Protein AF-A0A535IMR2-F1 (afdb_monomer)

Sequence (58 aa):
MSQQSPSLFALPGNNHSRKHILIMGAGMAGLSAAYELKLAGHHVTILPTHRRAHLHAA

Nearest PDB structures (foldseek):
  6veb-assembly1_B  TM=7.832E-01  e=5.992E-01  Salmonella enterica subsp. enterica
  6pr2-assembly1_A  TM=8.054E-01  e=1.351E+00  Salmonella enterica subsp. enterica serovar Typhimurium
  5tx7-assembly1_B  TM=8.192E-01  e=2.322E+00  Nitratidesulfovibrio vulgaris
  6pqz-assembly1_A  TM=8.196E-01  e=2.170E+00  Salmonella enterica subsp. enterica serovar Typhimurium
  2cuk-assembly1_A  TM=6.319E-01  e=5.235E+00  T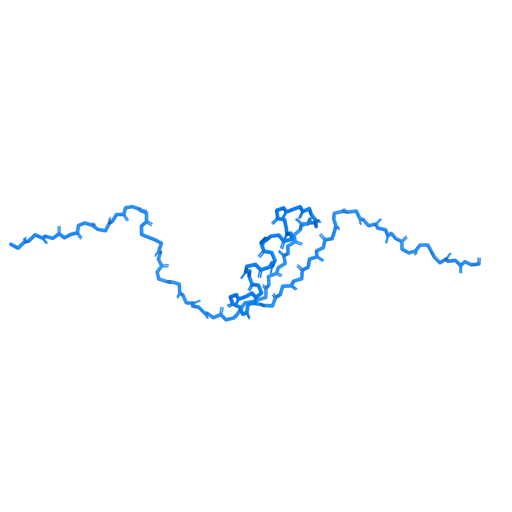hermus thermophilus HB8

Solvent-accessible surface area (backbone atoms only — not comparable to full-atom values): 3951 Å² total; per-residue (Å²): 136,83,82,79,74,81,57,94,80,65,73,74,83,76,79,87,65,75,47,82,45,81,39,83,31,73,48,74,68,40,50,51,52,46,50,55,42,44,74,74,58,30,49,74,46,77,43,60,80,68,82,79,70,81,70,79,87,124

Mean predicted aligned error: 12.21 Å

Foldseek 3Di:
DDDDDDPPPPDPDDPLDAEEEEFEADDPVSVVVVVVSVVSVHHYDYDHNDDPPPPPPD

Structure (mmCIF, N/CA/C/O backbone):
data_AF-A0A535IMR2-F1
#
_entry.id   AF-A0A535IMR2-F1
#
loop_
_atom_site.group_PDB
_atom_site.id
_atom_site.type_symbol
_atom_site.label_atom_id
_atom_site.label_alt_id
_atom_site.label_comp_id
_atom_site.label_asym_id
_atom_site.label_entity_id
_atom_site.label_seq_id
_atom_site.pdbx_PDB_ins_code
_atom_site.Cartn_x
_atom_site.Cartn_y
_atom_site.Cartn_z
_atom_site.occupancy
_atom_site.B_iso_or_equiv
_atom_site.auth_seq_id
_atom_site.auth_comp_id
_atom_site.auth_asym_id
_atom_site.auth_atom_id
_atom_site.pdbx_PDB_model_num
ATOM 1 N N . MET A 1 1 ? -5.003 31.272 35.152 1.00 48.59 1 MET A N 1
ATOM 2 C CA . MET A 1 1 ? -5.788 30.703 34.034 1.00 48.59 1 MET A CA 1
ATOM 3 C C . MET A 1 1 ? -4.908 30.738 32.795 1.00 48.59 1 MET A C 1
ATOM 5 O O . MET A 1 1 ? -4.831 31.767 32.140 1.00 48.59 1 MET A O 1
ATOM 9 N N . SER A 1 2 ? -4.153 29.667 32.551 1.00 49.25 2 SER A N 1
ATOM 10 C CA . SER A 1 2 ? -3.183 29.587 31.452 1.00 49.25 2 SER A CA 1
ATOM 11 C C . SER A 1 2 ? -3.889 29.019 30.223 1.00 49.25 2 SER A C 1
ATOM 13 O O . SER A 1 2 ? -4.208 27.833 30.198 1.00 49.25 2 SER A O 1
ATOM 15 N N . GLN A 1 3 ? -4.204 29.864 29.239 1.00 55.19 3 GLN A N 1
ATOM 16 C CA . GLN A 1 3 ? -4.728 29.397 27.956 1.00 55.19 3 GLN A CA 1
ATOM 17 C C . GLN A 1 3 ? -3.609 28.696 27.184 1.00 55.19 3 GLN A C 1
ATOM 19 O O . GLN A 1 3 ? -2.574 29.293 26.898 1.00 55.19 3 GLN A O 1
ATOM 24 N N . GLN A 1 4 ? -3.814 27.418 26.880 1.00 56.03 4 GLN A N 1
ATOM 25 C CA . GLN A 1 4 ? -2.883 26.610 26.107 1.00 56.03 4 GLN A CA 1
ATOM 26 C C . GLN A 1 4 ? -3.122 26.892 24.620 1.00 56.03 4 GLN A C 1
ATOM 28 O O . GLN A 1 4 ? -4.136 26.481 24.059 1.00 56.03 4 GLN A O 1
ATOM 33 N N . SER A 1 5 ? -2.212 27.641 23.997 1.00 55.16 5 SER A N 1
ATOM 34 C CA . SER A 1 5 ? -2.213 27.897 22.555 1.00 55.16 5 SER A CA 1
ATOM 35 C C . SER A 1 5 ? -2.188 26.564 21.793 1.00 55.16 5 SER A C 1
ATOM 37 O O . SER A 1 5 ? -1.308 25.746 22.079 1.00 55.16 5 SER A O 1
ATOM 39 N N . PRO A 1 6 ? -3.098 26.304 20.833 1.00 60.22 6 PRO A N 1
ATOM 40 C CA . PRO A 1 6 ? -2.981 25.123 19.989 1.00 60.22 6 PRO A CA 1
ATOM 41 C C . PRO A 1 6 ? -1.663 25.226 19.217 1.00 60.22 6 PRO A C 1
ATOM 43 O O . PRO A 1 6 ? -1.400 26.221 18.540 1.00 60.22 6 PRO A O 1
ATOM 46 N N . SER A 1 7 ? -0.793 24.229 19.381 1.00 69.75 7 SER A N 1
ATOM 47 C CA . SER A 1 7 ? 0.454 24.166 18.630 1.00 69.75 7 SER A CA 1
ATOM 48 C C . SER A 1 7 ? 0.121 24.110 17.140 1.00 69.75 7 S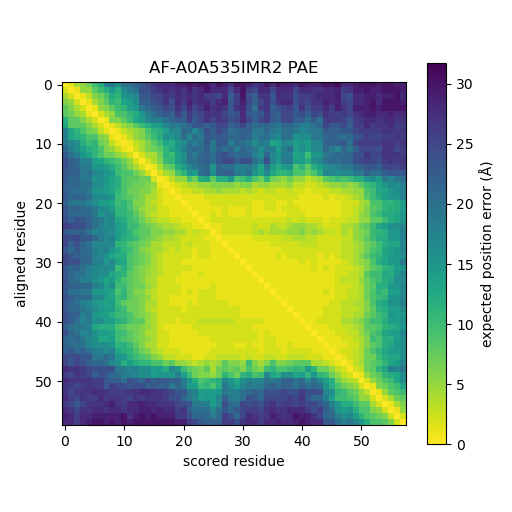ER A C 1
ATOM 50 O O . SER A 1 7 ? -0.796 23.406 16.725 1.00 69.75 7 SER A O 1
ATOM 52 N N . LEU A 1 8 ? 0.881 24.838 16.321 1.00 66.00 8 LEU A N 1
ATOM 53 C CA . LEU A 1 8 ? 0.724 24.875 14.859 1.00 66.00 8 LEU A CA 1
ATOM 54 C C . LEU A 1 8 ? 0.764 23.471 14.209 1.00 66.00 8 LEU A C 1
ATOM 56 O O . LEU A 1 8 ? 0.314 23.285 13.086 1.00 66.00 8 LEU A O 1
ATOM 60 N N . PHE A 1 9 ? 1.280 22.479 14.940 1.00 66.50 9 PHE A N 1
ATOM 61 C CA . PHE A 1 9 ? 1.381 21.073 14.556 1.00 66.50 9 PHE A CA 1
ATOM 62 C C . PHE A 1 9 ? 0.190 20.204 14.983 1.00 66.50 9 PHE A C 1
ATOM 64 O O . PHE A 1 9 ? 0.215 18.992 14.768 1.00 66.50 9 PHE A O 1
ATOM 71 N N . ALA A 1 10 ? -0.845 20.777 15.599 1.00 63.53 10 ALA A N 1
ATOM 72 C CA . ALA A 1 10 ? -2.057 20.042 15.924 1.00 63.53 10 ALA A CA 1
ATOM 73 C C . ALA A 1 10 ? -2.788 19.673 14.624 1.00 63.53 10 ALA A C 1
ATOM 75 O O . ALA A 1 10 ? -3.420 20.509 13.980 1.00 63.53 10 ALA A O 1
ATOM 76 N N . LEU A 1 11 ? -2.676 18.4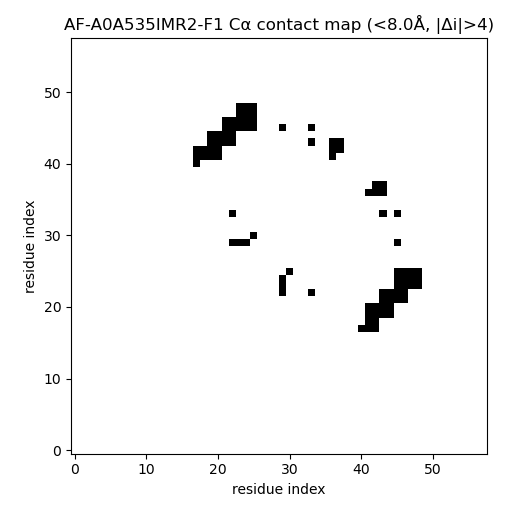06 14.223 1.00 64.19 11 LEU A N 1
ATOM 77 C CA . LEU A 1 11 ? -3.417 17.877 13.086 1.00 64.19 11 LEU A CA 1
ATOM 78 C C . LEU A 1 11 ? -4.920 17.952 13.413 1.00 64.19 11 LEU A C 1
ATOM 80 O O . LEU A 1 11 ? -5.323 17.464 14.474 1.00 64.19 11 LEU A O 1
ATOM 84 N N . PRO A 1 12 ? -5.754 18.561 12.549 1.00 66.12 12 PRO A N 1
ATOM 85 C CA . PRO A 1 12 ? -7.190 18.648 12.779 1.00 66.12 12 PRO A CA 1
ATOM 86 C C . PRO A 1 12 ? -7.775 17.247 12.981 1.00 66.12 12 PRO A C 1
ATOM 88 O O . PRO A 1 12 ? -7.369 16.294 12.312 1.00 66.12 12 PRO A O 1
ATOM 91 N N . GLY A 1 13 ? -8.707 17.139 13.935 1.00 59.78 13 GLY A N 1
ATOM 92 C CA . GLY A 1 13 ? -9.302 15.883 14.387 1.00 59.78 13 GLY A CA 1
ATOM 93 C C . GLY A 1 13 ? -9.664 14.959 13.227 1.00 59.78 13 GLY A C 1
ATOM 94 O O . GLY A 1 13 ? -10.475 15.286 12.361 1.00 59.78 13 GLY A O 1
ATOM 95 N N . ASN A 1 14 ? -9.020 13.799 13.212 1.00 62.53 14 ASN A N 1
ATOM 96 C CA . ASN A 1 14 ? -9.207 12.763 12.217 1.00 62.53 14 ASN A CA 1
ATOM 97 C C . ASN A 1 14 ? -10.595 12.126 12.393 1.00 62.53 14 ASN A C 1
ATOM 99 O O . ASN A 1 14 ? -10.833 11.400 13.355 1.00 62.53 14 ASN A O 1
ATOM 103 N N . ASN A 1 15 ? -11.504 12.337 11.439 1.00 62.81 15 ASN A N 1
ATOM 104 C CA . ASN A 1 15 ? -12.623 11.418 11.248 1.00 62.81 15 ASN A CA 1
ATOM 105 C C . ASN A 1 15 ? -12.053 10.090 10.722 1.00 62.81 15 ASN A C 1
ATOM 107 O O . ASN A 1 15 ? -11.852 9.948 9.508 1.00 62.81 15 ASN A O 1
ATOM 111 N N . HIS A 1 16 ? -11.821 9.133 11.634 1.00 67.81 16 HIS A N 1
ATOM 112 C CA . HIS A 1 16 ? -11.293 7.773 11.403 1.00 67.81 16 HIS A CA 1
ATOM 113 C C . HIS A 1 16 ? -12.271 6.878 10.610 1.00 67.81 16 HIS A C 1
ATOM 115 O O . HIS A 1 16 ? -12.459 5.695 10.885 1.00 67.81 16 HIS A O 1
ATOM 121 N N . SER A 1 17 ? -12.935 7.446 9.611 1.00 81.25 17 SER A N 1
ATOM 122 C CA . SER A 1 17 ? -13.734 6.697 8.657 1.00 81.25 17 SER A CA 1
ATOM 123 C C . SER A 1 17 ? -12.822 5.841 7.784 1.00 81.25 17 SER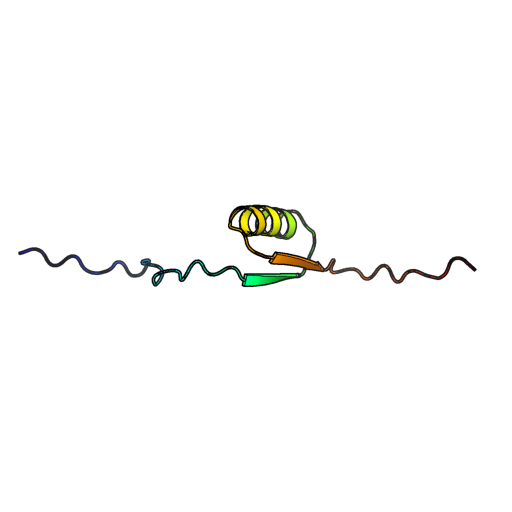 A C 1
ATOM 125 O O . SER A 1 17 ? -11.733 6.249 7.364 1.00 81.25 17 SER A O 1
ATOM 127 N N . ARG A 1 18 ? -13.285 4.627 7.495 1.00 89.31 18 ARG A N 1
ATOM 128 C CA . ARG A 1 18 ? -12.671 3.755 6.500 1.00 89.31 18 ARG A CA 1
ATOM 129 C C . ARG A 1 18 ? -12.683 4.466 5.143 1.00 89.31 18 ARG A C 1
ATOM 131 O O . ARG A 1 18 ? -13.703 5.012 4.740 1.00 89.31 18 ARG A O 1
ATOM 138 N N . LYS A 1 19 ? -11.552 4.449 4.435 1.00 92.81 19 LYS A N 1
ATOM 139 C CA . LYS A 1 19 ? -11.353 5.147 3.154 1.00 92.81 19 LYS A CA 1
ATOM 140 C C . LYS A 1 19 ? -10.846 4.169 2.109 1.00 92.81 19 LYS A C 1
ATOM 142 O O . LYS A 1 19 ? -10.256 3.147 2.463 1.00 92.81 19 LYS A O 1
ATOM 147 N N . HIS A 1 20 ? -11.076 4.496 0.842 1.00 95.62 20 HIS A N 1
ATOM 148 C CA . HIS A 1 20 ? -10.480 3.809 -0.298 1.00 95.62 20 HIS A CA 1
ATOM 149 C C . HIS A 1 20 ? -9.270 4.616 -0.763 1.00 95.62 20 HIS A C 1
ATOM 151 O O . HIS A 1 20 ? -9.404 5.796 -1.077 1.00 95.62 20 HIS A O 1
ATOM 157 N N . ILE A 1 21 ? -8.093 3.999 -0.758 1.00 95.38 21 ILE A N 1
ATOM 158 C CA . ILE A 1 21 ? -6.821 4.679 -1.000 1.00 95.38 21 ILE A CA 1
ATOM 159 C C . ILE A 1 21 ? -6.116 4.011 -2.172 1.00 95.38 21 ILE A C 1
ATOM 161 O O . ILE A 1 21 ? -5.940 2.792 -2.194 1.00 95.38 21 ILE A O 1
ATOM 165 N N . LEU A 1 22 ? -5.699 4.828 -3.135 1.00 95.38 22 LEU A N 1
ATOM 166 C CA . LEU A 1 22 ? -4.874 4.416 -4.259 1.00 95.38 22 LEU A CA 1
ATOM 167 C C . LEU A 1 22 ? -3.421 4.833 -4.009 1.00 95.38 22 LEU A C 1
ATOM 169 O O . LEU A 1 22 ? -3.145 6.014 -3.813 1.00 95.38 22 LEU A O 1
ATOM 173 N N . ILE A 1 23 ? -2.499 3.873 -4.051 1.00 94.19 23 ILE A N 1
ATOM 174 C CA . ILE A 1 23 ? -1.057 4.111 -3.933 1.00 94.19 23 ILE A CA 1
ATOM 175 C C . ILE A 1 23 ? -0.408 3.898 -5.299 1.00 94.19 23 ILE A C 1
ATOM 177 O O . ILE A 1 23 ? -0.493 2.814 -5.877 1.00 94.19 23 ILE A O 1
ATOM 181 N N . MET A 1 24 ? 0.258 4.937 -5.804 1.00 92.81 24 MET A N 1
ATOM 182 C CA . MET A 1 24 ? 1.033 4.892 -7.043 1.00 92.81 24 MET A CA 1
ATOM 183 C C . MET A 1 24 ? 2.493 4.548 -6.729 1.00 92.81 24 MET A C 1
ATOM 185 O O . MET A 1 24 ? 3.195 5.332 -6.093 1.00 92.81 24 MET A O 1
ATOM 189 N N . GLY A 1 25 ? 2.954 3.388 -7.198 1.00 90.44 25 GLY A N 1
ATOM 190 C CA . GLY A 1 25 ? 4.307 2.880 -6.974 1.00 90.44 25 GLY A CA 1
ATOM 191 C C . GLY A 1 25 ? 4.373 1.809 -5.880 1.00 90.44 25 GLY A C 1
ATOM 192 O O . GLY A 1 25 ? 3.992 2.032 -4.737 1.00 90.44 25 GLY A O 1
ATOM 193 N N . ALA A 1 26 ? 4.916 0.639 -6.232 1.00 90.75 26 ALA A N 1
ATOM 194 C CA . ALA A 1 26 ? 5.032 -0.534 -5.356 1.00 90.75 26 ALA A CA 1
ATOM 195 C C . ALA A 1 26 ? 6.470 -0.750 -4.834 1.00 90.75 26 ALA A C 1
ATOM 197 O O . ALA A 1 26 ? 6.942 -1.879 -4.729 1.00 90.75 26 ALA A O 1
ATOM 198 N N . GLY A 1 27 ? 7.192 0.342 -4.563 1.00 92.50 27 GLY A N 1
ATOM 199 C CA . GLY A 1 27 ? 8.490 0.296 -3.878 1.00 92.50 27 GLY A CA 1
ATOM 200 C C . GLY A 1 27 ? 8.334 0.197 -2.356 1.00 92.50 27 GLY A C 1
ATOM 201 O O . GLY A 1 27 ? 7.2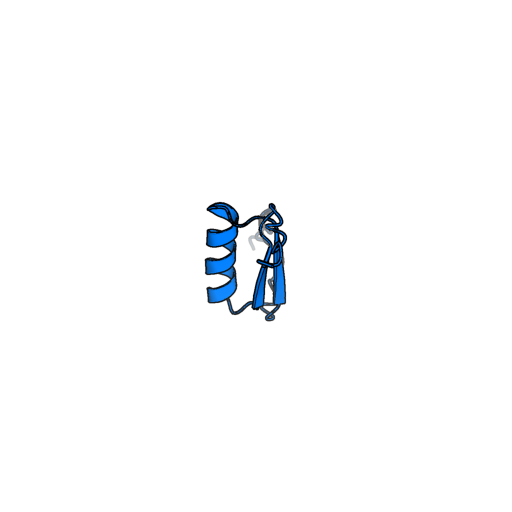17 0.177 -1.842 1.00 92.50 27 GLY A O 1
ATOM 202 N N . MET A 1 28 ? 9.451 0.214 -1.621 1.00 95.56 28 MET A N 1
ATOM 203 C CA . MET A 1 28 ? 9.456 0.094 -0.151 1.00 95.56 28 MET A CA 1
ATOM 204 C C . MET A 1 28 ? 8.535 1.103 0.546 1.00 95.56 28 MET A C 1
ATOM 206 O O . MET A 1 28 ? 7.790 0.736 1.450 1.00 95.56 28 MET A O 1
ATOM 210 N N . ALA A 1 29 ? 8.529 2.357 0.087 1.00 94.94 29 ALA A N 1
ATOM 211 C CA . ALA A 1 29 ? 7.660 3.391 0.642 1.00 94.94 29 ALA A CA 1
ATOM 212 C C . ALA A 1 29 ? 6.170 3.093 0.399 1.00 94.94 29 ALA A C 1
ATOM 214 O O . ALA A 1 29 ? 5.365 3.186 1.321 1.00 94.94 29 ALA A O 1
ATOM 215 N N . GLY A 1 30 ? 5.808 2.686 -0.823 1.00 95.06 30 GLY A N 1
ATOM 216 C CA . GLY A 1 30 ? 4.421 2.385 -1.181 1.00 95.06 30 GLY A CA 1
ATOM 217 C C . GLY A 1 30 ? 3.879 1.156 -0.454 1.00 95.06 30 GLY A C 1
ATOM 218 O O . GLY A 1 30 ? 2.750 1.177 0.031 1.00 95.06 30 GLY A O 1
ATOM 219 N N . LEU A 1 31 ? 4.698 0.111 -0.313 1.00 96.19 31 LEU A N 1
ATOM 220 C CA . LEU A 1 31 ? 4.331 -1.097 0.430 1.00 96.19 31 LEU A CA 1
ATOM 221 C C . LEU A 1 31 ? 4.224 -0.836 1.938 1.00 96.19 31 LEU A C 1
ATOM 223 O O . LEU A 1 31 ? 3.277 -1.310 2.560 1.00 96.19 31 LEU A O 1
ATOM 227 N N . SER A 1 32 ? 5.140 -0.048 2.509 1.00 97.62 32 SER A N 1
ATOM 228 C CA . SER A 1 32 ? 5.082 0.348 3.922 1.00 97.62 32 SER A CA 1
ATOM 229 C C . SER A 1 32 ? 3.826 1.175 4.221 1.00 97.62 32 SER A C 1
ATOM 231 O O . SER A 1 32 ? 3.058 0.845 5.123 1.00 97.62 32 SER A O 1
ATOM 233 N N . ALA A 1 33 ? 3.523 2.171 3.381 1.00 96.00 33 ALA A N 1
ATOM 234 C CA . ALA A 1 33 ? 2.291 2.948 3.503 1.00 96.00 33 ALA A CA 1
ATOM 235 C C . ALA A 1 33 ? 1.037 2.067 3.371 1.00 96.00 33 ALA A C 1
ATOM 237 O O . ALA A 1 33 ? 0.093 2.213 4.145 1.00 96.00 33 ALA A O 1
ATOM 238 N N . ALA A 1 34 ? 1.023 1.126 2.421 1.00 96.44 34 ALA A N 1
ATOM 239 C CA . ALA A 1 34 ? -0.097 0.206 2.246 1.00 96.44 34 ALA A CA 1
ATOM 240 C C . ALA A 1 34 ? -0.329 -0.678 3.476 1.00 96.44 34 ALA A C 1
ATOM 242 O O . ALA A 1 34 ? -1.480 -0.922 3.840 1.00 96.44 34 ALA A O 1
ATOM 243 N N . TYR A 1 35 ? 0.749 -1.154 4.100 1.00 97.00 35 TYR A N 1
ATOM 244 C CA . TYR A 1 35 ? 0.693 -1.980 5.300 1.00 97.00 35 TYR A CA 1
ATOM 245 C C . TYR A 1 35 ? 0.034 -1.227 6.462 1.00 97.00 35 TYR A C 1
ATOM 247 O O . TYR A 1 35 ? -0.982 -1.687 6.988 1.00 97.00 35 TYR A O 1
ATOM 255 N N . GLU A 1 36 ? 0.536 -0.034 6.783 1.00 96.88 36 GLU A N 1
ATOM 256 C CA . GLU A 1 36 ? -0.003 0.805 7.862 1.00 96.88 36 GLU A CA 1
ATOM 257 C C . GLU A 1 36 ? -1.465 1.199 7.607 1.00 96.88 36 GLU A C 1
ATOM 259 O O . GLU A 1 36 ? 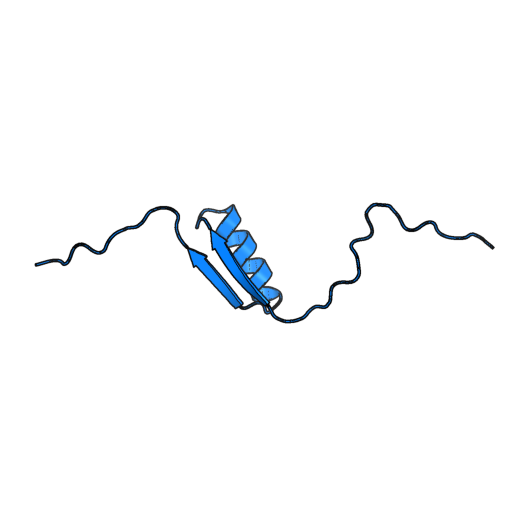-2.323 1.083 8.483 1.00 96.88 36 GLU A O 1
ATOM 264 N N . LEU A 1 37 ? -1.797 1.593 6.373 1.00 95.00 37 LEU A N 1
ATOM 265 C CA . LEU A 1 37 ? -3.165 1.970 6.011 1.00 95.00 37 LEU A CA 1
ATOM 266 C C . LEU A 1 37 ? -4.140 0.788 6.091 1.00 95.00 37 LEU A C 1
ATOM 268 O O . LEU A 1 37 ? -5.303 0.975 6.457 1.00 95.00 37 LEU A O 1
ATOM 272 N N . LYS A 1 38 ? -3.684 -0.428 5.778 1.00 95.12 38 LYS A N 1
ATOM 273 C CA . LYS A 1 38 ? -4.494 -1.642 5.917 1.00 95.12 38 LYS A CA 1
ATOM 274 C C . LYS A 1 38 ? -4.728 -1.990 7.388 1.00 95.12 38 LYS A C 1
ATOM 276 O O . LYS A 1 38 ? -5.854 -2.341 7.736 1.00 95.12 38 LYS A O 1
ATOM 281 N N . LEU A 1 39 ? -3.709 -1.858 8.243 1.00 95.12 39 LEU A N 1
ATOM 282 C CA . LEU A 1 39 ? -3.843 -2.031 9.696 1.00 95.12 39 LEU A CA 1
ATOM 283 C C . LEU A 1 39 ? -4.797 -1.006 10.316 1.00 95.12 39 LEU A C 1
ATOM 285 O O . LEU A 1 39 ? -5.617 -1.361 11.158 1.00 95.12 39 LEU A O 1
ATOM 289 N N . ALA A 1 40 ? -4.768 0.233 9.827 1.00 93.00 40 ALA A N 1
ATOM 290 C CA . ALA A 1 40 ? -5.727 1.276 10.189 1.00 93.00 40 ALA A CA 1
ATOM 291 C C . ALA A 1 40 ? -7.156 1.027 9.647 1.00 93.00 40 ALA A C 1
ATOM 293 O O . ALA A 1 40 ? -8.057 1.837 9.861 1.00 93.00 40 ALA A O 1
ATOM 294 N N . GLY A 1 41 ? -7.386 -0.090 8.945 1.00 93.69 41 GLY A N 1
ATOM 295 C CA . GLY A 1 41 ? -8.697 -0.531 8.475 1.00 93.69 41 GLY A CA 1
ATOM 296 C C . GLY A 1 41 ? -9.097 -0.001 7.098 1.00 93.69 41 GLY A C 1
ATOM 297 O O . GLY A 1 41 ? -10.195 -0.309 6.629 1.00 93.69 41 GLY A O 1
ATOM 298 N N . HIS A 1 42 ? -8.246 0.762 6.410 1.00 94.62 42 HIS A N 1
ATOM 299 C CA . HIS A 1 42 ? -8.559 1.310 5.091 1.00 94.62 42 HIS A CA 1
ATOM 300 C C . HIS A 1 42 ? -8.524 0.239 3.988 1.00 94.62 42 HIS A C 1
ATOM 302 O O . HIS A 1 42 ? -7.882 -0.806 4.101 1.00 94.62 42 HIS A O 1
ATOM 308 N N . HIS A 1 43 ? -9.247 0.495 2.898 1.00 96.25 43 HIS A N 1
ATOM 309 C CA . HIS A 1 43 ? -9.197 -0.326 1.693 1.00 96.25 43 HIS A CA 1
ATOM 310 C C . HIS A 1 43 ? -8.143 0.254 0.749 1.00 96.25 43 HIS A C 1
ATOM 312 O O . HIS A 1 43 ? -8.272 1.396 0.310 1.00 96.25 43 HIS A O 1
ATOM 318 N N . VAL A 1 44 ? -7.093 -0.507 0.452 1.00 96.31 44 VAL A N 1
ATOM 319 C CA . VAL A 1 44 ? -5.925 -0.007 -0.284 1.00 96.31 44 VAL A CA 1
ATOM 320 C C . VAL A 1 44 ? -5.774 -0.752 -1.603 1.00 96.31 44 VAL A C 1
ATOM 322 O O . VAL A 1 44 ? -5.813 -1.979 -1.636 1.00 96.31 44 VAL A O 1
ATOM 325 N N . THR A 1 45 ? -5.572 -0.009 -2.688 1.00 96.12 45 THR A N 1
ATOM 326 C CA . THR A 1 45 ? -5.171 -0.532 -4.000 1.00 96.12 45 THR A CA 1
ATOM 327 C C . THR A 1 45 ? -3.799 0.030 -4.352 1.00 96.12 45 THR A C 1
ATOM 329 O O . THR A 1 45 ? -3.575 1.231 -4.223 1.00 96.12 45 THR A O 1
ATOM 332 N N . ILE A 1 46 ? -2.878 -0.825 -4.792 1.00 94.06 46 ILE A N 1
ATOM 333 C CA . ILE A 1 46 ? -1.527 -0.421 -5.198 1.00 94.06 46 ILE A CA 1
ATOM 334 C C . ILE A 1 46 ? -1.409 -0.603 -6.706 1.00 94.06 46 ILE A C 1
ATOM 336 O O . ILE A 1 46 ? -1.677 -1.690 -7.217 1.00 94.06 46 ILE A O 1
ATOM 340 N N . LEU A 1 47 ? -0.985 0.443 -7.410 1.00 90.69 47 LEU A N 1
ATOM 341 C CA . LEU A 1 47 ? -0.666 0.377 -8.831 1.00 90.69 47 LEU A CA 1
ATOM 342 C C . LEU A 1 47 ? 0.854 0.443 -9.025 1.00 90.69 47 LEU A C 1
ATOM 344 O O . LEU A 1 47 ? 1.475 1.442 -8.648 1.00 90.69 47 LEU A O 1
ATOM 348 N N . PRO A 1 48 ? 1.485 -0.588 -9.614 1.00 75.50 48 PRO A N 1
ATOM 349 C CA . PRO A 1 48 ? 2.884 -0.505 -9.997 1.00 75.50 48 PRO A CA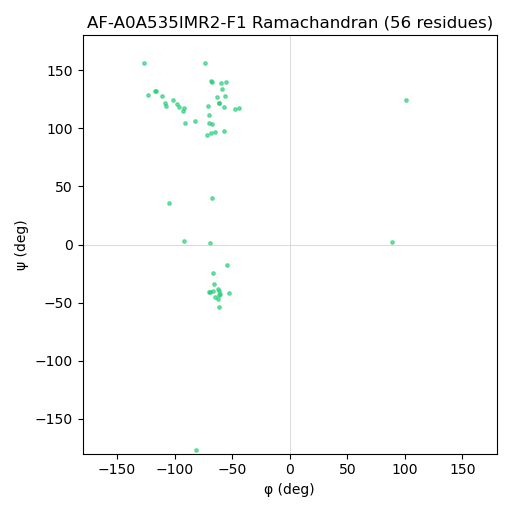 1
ATOM 350 C C . PRO A 1 48 ? 3.051 0.501 -11.144 1.00 75.50 48 PRO A C 1
ATOM 352 O O . PRO A 1 48 ? 2.255 0.550 -12.078 1.00 75.50 48 PRO A O 1
ATOM 355 N N . THR A 1 49 ? 4.114 1.299 -11.090 1.00 75.88 49 THR A N 1
ATOM 356 C CA . THR A 1 49 ? 4.417 2.341 -12.085 1.00 75.88 49 THR A CA 1
ATOM 357 C C . THR A 1 49 ? 4.766 1.774 -13.460 1.00 75.88 49 THR A C 1
ATOM 359 O O . THR A 1 49 ? 4.587 2.452 -14.468 1.00 75.88 49 THR A O 1
ATOM 362 N N . HIS A 1 50 ? 5.245 0.529 -13.522 1.00 72.81 50 HIS A N 1
ATOM 363 C CA . HIS A 1 50 ? 5.506 -0.152 -14.781 1.00 72.81 50 HIS A CA 1
ATOM 364 C C . HIS A 1 50 ? 4.309 -1.031 -15.155 1.00 72.81 50 HIS A C 1
ATOM 366 O O . HIS A 1 50 ? 3.961 -1.982 -14.453 1.00 72.81 50 HIS A O 1
ATOM 372 N N . ARG A 1 51 ? 3.687 -0.738 -16.301 1.00 59.97 51 ARG A N 1
ATOM 373 C CA . ARG A 1 51 ? 2.776 -1.681 -16.947 1.00 59.97 51 ARG A CA 1
ATOM 374 C C . ARG A 1 51 ? 3.608 -2.839 -17.486 1.00 59.97 51 ARG A C 1
ATOM 376 O O . ARG A 1 51 ? 4.224 -2.712 -18.538 1.00 59.97 51 ARG A O 1
ATOM 383 N N . ARG A 1 52 ? 3.580 -3.995 -16.821 1.00 60.09 52 ARG A N 1
ATOM 384 C CA . ARG A 1 52 ? 3.680 -5.242 -17.582 1.00 60.09 52 ARG A CA 1
ATOM 385 C C . ARG A 1 52 ? 2.345 -5.387 -18.298 1.00 60.09 52 ARG A C 1
ATOM 387 O O . ARG A 1 52 ? 1.368 -5.833 -17.707 1.00 60.09 52 ARG A O 1
ATOM 394 N N . ALA A 1 53 ? 2.279 -4.912 -19.540 1.00 56.38 53 ALA A N 1
ATOM 395 C CA . ALA A 1 53 ? 1.236 -5.375 -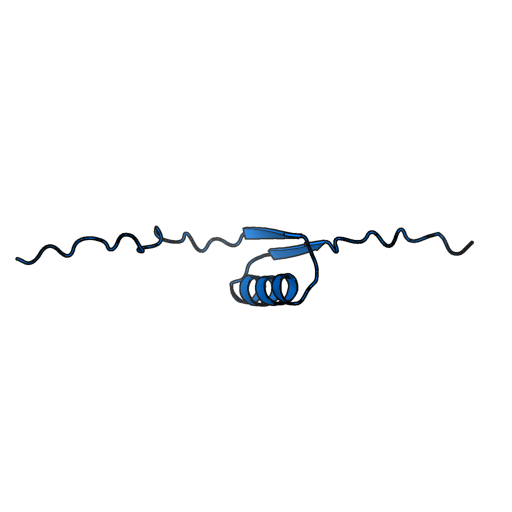20.435 1.00 56.38 53 ALA A CA 1
ATOM 396 C C . ALA A 1 53 ? 1.407 -6.895 -20.500 1.00 56.38 53 ALA A C 1
ATOM 398 O O . ALA A 1 53 ? 2.484 -7.371 -20.859 1.00 56.38 53 ALA A O 1
ATOM 399 N N . HIS A 1 54 ? 0.400 -7.647 -20.065 1.00 51.44 54 HIS A N 1
ATOM 400 C CA . HIS A 1 54 ? 0.312 -9.056 -20.410 1.00 51.44 54 HIS A CA 1
ATOM 401 C C . HIS A 1 54 ? 0.322 -9.103 -21.945 1.00 51.44 54 HIS A C 1
ATOM 403 O O . HIS A 1 54 ? -0.699 -8.835 -22.574 1.00 51.44 54 HIS A O 1
ATOM 409 N N . LEU A 1 55 ? 1.481 -9.358 -22.564 1.00 48.44 55 LEU A N 1
ATOM 410 C CA . LEU A 1 55 ? 1.476 -9.914 -23.907 1.00 48.44 55 LEU A CA 1
ATOM 411 C C . LEU A 1 55 ? 0.765 -11.256 -23.754 1.00 48.44 55 LEU A C 1
ATOM 413 O O . LEU A 1 55 ? 1.175 -12.081 -22.934 1.00 48.44 55 LEU A O 1
ATOM 417 N N . HIS A 1 56 ? -0.328 -11.442 -24.492 1.00 50.97 56 HIS A N 1
ATOM 418 C CA . HIS A 1 56 ? -0.848 -12.775 -24.748 1.00 50.97 56 HIS A CA 1
ATOM 419 C C . HIS A 1 56 ? 0.332 -13.647 -25.181 1.00 50.97 56 HIS A C 1
ATOM 421 O O . HIS A 1 56 ? 0.973 -13.365 -26.192 1.00 50.97 56 HIS A O 1
ATOM 427 N N . ALA A 1 57 ? 0.631 -14.672 -24.384 1.00 51.47 57 ALA A N 1
ATOM 428 C CA . ALA A 1 57 ? 1.327 -15.838 -24.886 1.00 51.47 57 ALA A CA 1
ATOM 429 C C . ALA A 1 57 ? 0.368 -16.478 -25.900 1.00 51.47 57 ALA A C 1
ATOM 431 O O . ALA A 1 57 ? -0.614 -17.106 -25.505 1.00 51.47 57 ALA A O 1
ATOM 432 N N . ALA A 1 58 ? 0.586 -16.150 -27.174 1.00 42.59 58 ALA A N 1
ATOM 433 C CA . ALA A 1 58 ? 0.009 -16.828 -28.326 1.00 42.59 58 ALA A CA 1
ATOM 434 C C . ALA A 1 58 ? 0.808 -18.102 -28.616 1.00 42.59 58 ALA 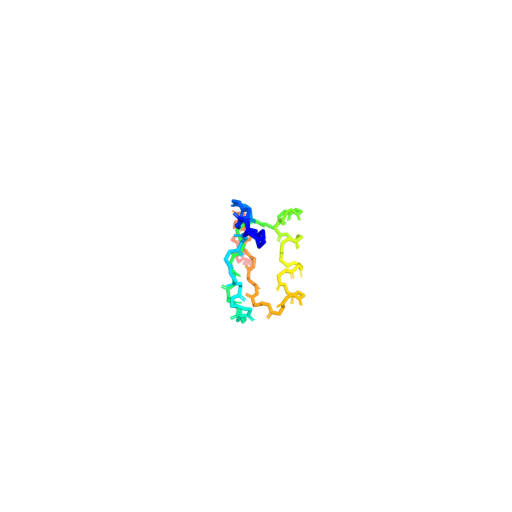A C 1
ATOM 436 O O . ALA A 1 58 ? 2.042 -18.072 -28.386 1.00 42.59 58 ALA A O 1
#

pLDDT: mean 78.19, std 18.12, range [42.59, 97.62]

Secondary structure (DSSP, 8-state):
----PPPTT----------EEEEE--SHHHHHHHHHHHHTT-EEEEE-SS--------

Radius of gyration: 19.06 Å; Cα contacts (8 Å, |Δi|>4): 46; chains: 1; bounding box: 23×48×62 Å